Protein AF-A0A954LHF8-F1 (afdb_monomer_lite)

Foldseek 3Di:
DCPVVVVVVVVVVCVVVVVVNVVVVVCVVVVVVVVVVVVVVVVVVVVVVVVVCVVVNPLDDDDDDDQDDDPNDRPPRDCPDDPVVQVCCCVVPPSDVHGDDDDDDQDFDDDPPDTDRPPPDD

Sequence (122 aa):
MGFFLTVSVAIRALARNKMRAALTVLGIVIGIGAVTTMVSIGSSAGQLLQNELQSIGTNFVFVQPSFEKRRGIRTGGLPTLTVGDAEAIGKECESVLAASPLVGTNAPVVRGNSNTQPNDMH

Radius of gyration: 32.52 Å; chains: 1; bounding box: 81×36×77 Å

Structure (mmCIF, N/CA/C/O backbone):
data_AF-A0A954LHF8-F1
#
_entry.id   AF-A0A954LHF8-F1
#
loop_
_atom_site.group_PDB
_atom_site.id
_atom_site.type_symbol
_atom_site.label_atom_id
_atom_site.label_alt_id
_atom_site.label_comp_id
_atom_site.label_asym_id
_atom_site.label_entity_id
_atom_site.label_seq_id
_atom_site.pdbx_PDB_ins_code
_atom_site.Cartn_x
_atom_site.Cartn_y
_atom_site.Cartn_z
_atom_site.occupancy
_atom_site.B_iso_or_equiv
_atom_site.auth_seq_id
_atom_site.auth_comp_id
_atom_site.auth_asym_id
_atom_site.auth_atom_id
_atom_site.pdbx_PDB_model_num
ATOM 1 N N . MET A 1 1 ? -39.477 -5.598 21.156 1.00 65.06 1 MET A N 1
ATOM 2 C CA . MET A 1 1 ? -39.356 -4.470 22.113 1.00 65.06 1 MET A CA 1
ATOM 3 C C . MET A 1 1 ? -38.204 -4.623 23.128 1.00 65.06 1 MET A C 1
ATOM 5 O O . MET A 1 1 ? -38.184 -3.896 24.107 1.00 65.06 1 MET A O 1
ATOM 9 N N . GLY A 1 2 ? -37.225 -5.521 22.910 1.00 84.00 2 GLY A N 1
ATOM 10 C CA . GLY A 1 2 ? -36.111 -5.744 23.854 1.00 84.00 2 GLY A CA 1
ATOM 11 C C . GLY A 1 2 ? -34.773 -5.106 23.458 1.00 84.00 2 GLY A C 1
ATOM 12 O O . GLY A 1 2 ? -34.005 -4.725 24.331 1.00 84.00 2 GLY A O 1
ATOM 13 N N . PHE A 1 3 ? -34.514 -4.919 22.158 1.00 91.12 3 PHE A N 1
ATOM 14 C CA . PHE A 1 3 ? -33.217 -4.451 21.647 1.00 91.12 3 PHE A CA 1
ATOM 15 C C . PHE A 1 3 ? -32.783 -3.097 22.230 1.00 91.12 3 PHE A C 1
ATOM 17 O O . PHE A 1 3 ? -31.664 -2.958 22.717 1.00 91.12 3 PHE A O 1
ATOM 24 N N . PHE A 1 4 ? -33.693 -2.119 22.270 1.00 92.31 4 PHE A N 1
ATOM 25 C CA . PHE A 1 4 ? -33.406 -0.797 22.835 1.00 92.31 4 PHE A CA 1
ATOM 26 C C . PHE A 1 4 ? -33.077 -0.847 24.333 1.00 92.31 4 PHE A C 1
ATOM 28 O O . PHE A 1 4 ? -32.195 -0.121 24.788 1.00 92.31 4 PHE A O 1
ATOM 35 N N . LEU A 1 5 ? -33.725 -1.732 25.100 1.00 93.12 5 LEU A N 1
ATOM 36 C CA . LEU A 1 5 ? -33.421 -1.921 26.522 1.00 93.12 5 LEU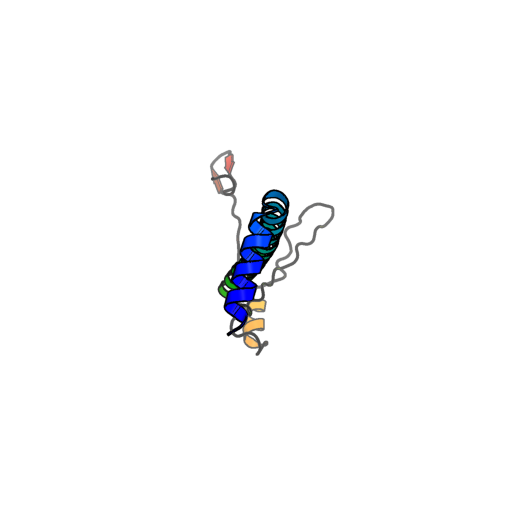 A CA 1
ATOM 37 C C . LEU A 1 5 ? -32.029 -2.534 26.705 1.00 93.12 5 LEU A C 1
ATOM 39 O O . LEU A 1 5 ? -31.252 -2.045 27.522 1.00 93.12 5 LEU A O 1
ATOM 43 N N . THR A 1 6 ? -31.675 -3.543 25.904 1.00 94.12 6 THR A N 1
ATOM 44 C CA . THR A 1 6 ? -30.349 -4.175 25.946 1.00 94.12 6 THR A CA 1
ATOM 45 C C . THR A 1 6 ? -29.235 -3.184 25.598 1.00 94.12 6 THR A C 1
ATOM 47 O O . THR A 1 6 ? -28.240 -3.115 26.319 1.00 94.12 6 THR A O 1
ATOM 50 N N . VAL A 1 7 ? -29.419 -2.361 24.558 1.00 94.38 7 VAL A N 1
ATOM 51 C CA . VAL A 1 7 ? -28.468 -1.295 24.187 1.00 94.38 7 VAL A CA 1
ATOM 52 C C . VAL A 1 7 ? -28.321 -0.269 25.316 1.00 94.38 7 VAL A C 1
ATOM 54 O O . VAL A 1 7 ? -27.202 0.078 25.696 1.00 94.38 7 VAL A O 1
ATOM 57 N N . SER A 1 8 ? -29.433 0.164 25.917 1.00 93.06 8 SER A N 1
ATOM 58 C CA . SER A 1 8 ? -29.425 1.117 27.036 1.00 93.06 8 SER A CA 1
ATOM 59 C C . SER A 1 8 ? -28.660 0.575 28.249 1.00 93.06 8 SER A C 1
ATOM 61 O O . SER A 1 8 ? -27.859 1.289 28.858 1.00 93.06 8 SER A O 1
ATOM 63 N N . VAL A 1 9 ? -28.861 -0.704 28.587 1.00 94.31 9 VAL A N 1
ATOM 64 C CA . VAL A 1 9 ? -28.144 -1.383 29.678 1.00 94.31 9 VAL A CA 1
ATOM 65 C C . VAL A 1 9 ? -26.653 -1.518 29.357 1.00 94.31 9 VAL A C 1
ATOM 67 O O . VAL A 1 9 ? -25.819 -1.229 30.218 1.00 94.31 9 VAL A O 1
ATOM 70 N N . ALA A 1 10 ? -26.302 -1.883 28.121 1.00 90.94 10 ALA A N 1
ATOM 71 C CA . ALA A 1 10 ? -24.915 -2.027 27.683 1.00 90.94 10 ALA A CA 1
ATOM 72 C C . ALA A 1 10 ? -24.139 -0.701 27.755 1.00 90.94 10 ALA A C 1
ATOM 74 O O . ALA A 1 10 ? -23.035 -0.674 28.299 1.00 90.94 10 ALA A O 1
ATOM 75 N N . ILE A 1 11 ? -24.729 0.413 27.303 1.00 92.50 11 ILE A N 1
ATOM 76 C CA . ILE A 1 11 ? -24.110 1.750 27.393 1.00 92.50 11 ILE A CA 1
ATOM 77 C C . ILE A 1 11 ? -23.856 2.127 28.857 1.00 92.50 11 ILE A C 1
ATOM 79 O O . ILE A 1 11 ? -22.781 2.622 29.206 1.00 92.50 11 ILE A O 1
ATOM 83 N N . ARG A 1 12 ? -24.818 1.844 29.744 1.00 92.31 12 ARG A N 1
ATOM 84 C CA . ARG A 1 12 ? -24.692 2.132 31.180 1.00 92.31 12 ARG A CA 1
ATOM 85 C C . ARG A 1 12 ? -23.608 1.281 31.849 1.00 92.31 12 ARG A C 1
ATOM 87 O O . ARG A 1 12 ? -22.895 1.777 32.721 1.00 92.31 12 ARG A O 1
ATOM 94 N N . ALA A 1 13 ? -23.456 0.026 31.428 1.00 90.38 13 ALA A N 1
ATOM 95 C CA . ALA A 1 13 ? -22.384 -0.859 31.877 1.00 90.38 13 ALA A CA 1
ATOM 96 C C . ALA A 1 13 ? -21.005 -0.396 31.373 1.00 90.38 13 ALA A C 1
ATOM 98 O O . ALA A 1 13 ? -20.042 -0.384 32.141 1.00 90.38 13 ALA A O 1
ATOM 99 N N . LEU A 1 14 ? -20.916 0.064 30.123 1.00 91.31 14 LEU A N 1
ATOM 100 C CA . LEU A 1 14 ? -19.686 0.596 29.533 1.00 91.31 14 LEU A CA 1
ATOM 101 C C . LEU A 1 14 ? -19.238 1.894 30.231 1.00 91.31 14 LEU A C 1
ATOM 103 O O . LEU A 1 14 ? -18.061 2.063 30.552 1.00 91.31 14 LEU A O 1
ATOM 107 N N . ALA A 1 15 ? -20.192 2.766 30.577 1.00 90.50 15 ALA A N 1
ATOM 108 C CA . ALA A 1 15 ? -19.947 4.010 31.309 1.00 90.50 15 ALA A CA 1
ATOM 109 C C . ALA A 1 15 ? -19.444 3.801 32.752 1.00 90.50 15 ALA A C 1
ATOM 111 O O . ALA A 1 15 ? -18.825 4.708 33.313 1.00 90.50 15 ALA A O 1
ATOM 112 N N . ARG A 1 16 ? -19.676 2.622 33.353 1.00 93.50 16 ARG A N 1
ATOM 113 C CA . ARG A 1 16 ? -19.129 2.266 34.676 1.00 93.50 16 ARG A CA 1
ATOM 114 C C . ARG A 1 16 ? -17.633 1.966 34.641 1.00 93.50 16 ARG A C 1
ATOM 116 O O . ARG A 1 16 ? -16.972 2.178 35.650 1.00 93.50 16 ARG A O 1
ATOM 123 N N . ASN A 1 17 ? -17.094 1.494 33.515 1.00 92.88 17 ASN A N 1
ATOM 124 C CA . ASN A 1 17 ? -15.683 1.122 33.400 1.00 92.88 17 ASN A CA 1
ATOM 125 C C . ASN A 1 17 ? -14.988 1.895 32.270 1.00 92.88 17 ASN A C 1
ATOM 127 O O . ASN A 1 17 ? -14.507 1.326 31.288 1.00 92.88 17 AS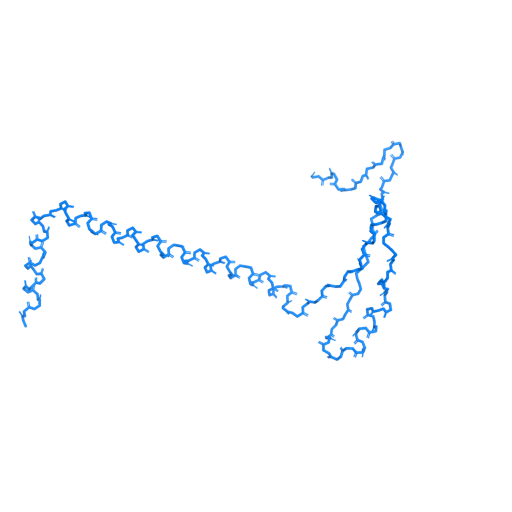N A O 1
ATOM 131 N N . LYS A 1 18 ? -14.964 3.224 32.427 1.00 89.75 18 LYS A N 1
ATOM 132 C CA . LYS A 1 18 ? -14.552 4.182 31.390 1.00 89.75 18 LYS A CA 1
ATOM 133 C C . LYS A 1 18 ? -13.146 3.929 30.849 1.00 89.75 18 LYS A C 1
ATOM 135 O O . LYS A 1 18 ? -12.956 3.985 29.644 1.00 89.75 18 LYS A O 1
ATOM 140 N N . MET A 1 19 ? -12.177 3.620 31.713 1.00 94.88 19 MET A N 1
ATOM 141 C CA . MET A 1 19 ? -10.783 3.413 31.299 1.00 94.88 19 MET A CA 1
ATOM 142 C C . MET A 1 19 ? -10.628 2.161 30.429 1.00 94.88 19 MET A C 1
ATOM 144 O O . MET A 1 19 ? -10.038 2.214 29.353 1.00 94.88 19 MET A O 1
ATOM 148 N N . ARG A 1 20 ? -11.222 1.042 30.856 1.00 94.44 20 ARG A N 1
ATOM 149 C CA . ARG A 1 20 ? -11.191 -0.216 30.102 1.00 94.44 20 ARG A CA 1
ATOM 150 C C . ARG A 1 20 ? -11.955 -0.104 28.780 1.00 94.44 20 ARG A C 1
ATOM 152 O O . ARG A 1 20 ? -11.482 -0.585 27.752 1.00 94.44 20 ARG A O 1
ATOM 159 N N . ALA A 1 21 ? -13.116 0.546 28.792 1.00 94.56 21 ALA A N 1
ATOM 160 C CA . ALA A 1 21 ? -13.884 0.811 27.580 1.00 94.56 21 ALA A CA 1
ATOM 161 C C . ALA A 1 21 ? -13.119 1.716 26.599 1.00 94.56 21 ALA A C 1
ATOM 163 O O . ALA A 1 21 ? -13.050 1.413 25.414 1.00 94.56 21 ALA A O 1
ATOM 164 N N . ALA A 1 22 ? -12.485 2.784 27.086 1.00 94.44 22 ALA A N 1
ATOM 165 C CA . ALA A 1 22 ? -11.715 3.693 26.241 1.00 94.44 22 ALA A CA 1
ATOM 166 C C . ALA A 1 22 ? -10.512 2.998 25.589 1.00 94.44 22 ALA A C 1
ATOM 168 O O . ALA A 1 22 ? -10.324 3.117 24.383 1.00 94.44 22 ALA A O 1
ATOM 169 N N . LEU A 1 23 ? -9.734 2.225 26.356 1.00 95.56 23 LEU A N 1
ATOM 170 C CA . LEU A 1 23 ? -8.555 1.518 25.838 1.00 95.56 23 LEU A CA 1
ATOM 171 C C . LEU A 1 23 ? -8.914 0.453 24.790 1.00 95.56 23 LEU A C 1
ATOM 173 O O . LEU A 1 23 ? -8.203 0.300 23.801 1.00 95.56 23 LEU A O 1
ATOM 177 N N . THR A 1 24 ? -10.028 -0.259 24.977 1.00 95.31 24 THR A N 1
ATOM 178 C CA . THR A 1 24 ? -10.489 -1.270 24.007 1.00 95.31 24 THR A CA 1
ATOM 179 C C . THR A 1 24 ? -10.967 -0.639 22.704 1.00 95.31 24 THR A C 1
ATOM 181 O O . THR A 1 24 ? -10.580 -1.095 21.630 1.00 95.31 24 THR A O 1
ATOM 184 N N . VAL A 1 25 ? -11.742 0.447 22.780 1.00 95.75 25 VAL A N 1
ATOM 185 C CA . VAL A 1 25 ? -12.174 1.196 21.590 1.00 95.75 25 VAL A CA 1
ATOM 186 C C . VAL A 1 25 ? -10.974 1.803 20.865 1.00 95.75 25 VAL A C 1
ATOM 188 O O . VAL A 1 25 ? -10.877 1.687 19.645 1.00 95.75 25 VAL A O 1
ATOM 191 N N . LEU A 1 26 ? -10.027 2.386 21.604 1.00 96.50 26 LEU A N 1
ATOM 192 C CA . LEU A 1 26 ? -8.812 2.967 21.036 1.00 96.50 26 LEU A CA 1
ATOM 193 C C . LEU A 1 26 ? -7.992 1.925 20.262 1.00 96.50 26 LEU A C 1
ATOM 195 O O . LEU A 1 26 ? -7.581 2.188 19.134 1.00 96.50 26 LEU A O 1
ATOM 199 N N . GLY A 1 27 ? -7.805 0.731 20.832 1.00 97.00 27 GLY A N 1
ATOM 200 C CA . GLY A 1 27 ? -7.086 -0.358 20.169 1.00 97.00 27 GLY A CA 1
ATOM 201 C C . GLY A 1 27 ? -7.740 -0.793 18.855 1.00 97.00 27 GLY A C 1
ATOM 202 O O . GLY A 1 27 ? -7.045 -0.977 17.858 1.00 97.00 27 GLY A O 1
ATOM 203 N N . ILE A 1 28 ? -9.073 -0.894 18.822 1.00 96.94 28 ILE A N 1
ATOM 204 C CA . ILE A 1 28 ? -9.820 -1.258 17.607 1.00 96.94 28 ILE A CA 1
ATOM 205 C C . ILE A 1 28 ? -9.679 -0.174 16.531 1.00 96.94 28 ILE A C 1
ATOM 207 O O . ILE A 1 28 ? -9.412 -0.494 15.373 1.00 96.94 28 ILE A O 1
ATOM 211 N N . VAL A 1 29 ? -9.815 1.103 16.903 1.00 96.88 29 VAL A N 1
ATOM 212 C CA . VAL A 1 29 ? -9.705 2.230 15.961 1.00 96.88 29 VAL A CA 1
ATOM 213 C C . VAL A 1 29 ? -8.306 2.303 15.350 1.00 96.88 29 VAL A C 1
ATOM 215 O O . VAL A 1 29 ? -8.180 2.411 14.131 1.00 96.88 29 VAL A O 1
ATOM 218 N N . ILE A 1 30 ? -7.258 2.187 16.171 1.00 97.06 30 ILE A N 1
ATOM 219 C CA . ILE A 1 30 ? -5.871 2.194 15.685 1.00 97.06 30 ILE A CA 1
ATOM 220 C C . ILE A 1 30 ? -5.597 0.955 14.826 1.00 97.06 30 ILE A C 1
ATOM 222 O O . ILE A 1 30 ? -4.997 1.080 13.761 1.00 97.06 30 ILE A O 1
ATOM 226 N N . GLY A 1 31 ? -6.063 -0.227 15.242 1.00 96.88 31 GLY A N 1
ATOM 227 C CA . GLY A 1 31 ? -5.861 -1.473 14.499 1.00 96.88 31 GLY A CA 1
ATOM 228 C C . GLY A 1 31 ? -6.482 -1.434 13.102 1.00 96.88 31 GLY A C 1
ATOM 229 O O . GLY A 1 31 ? -5.803 -1.707 12.112 1.00 96.88 31 GLY A O 1
ATOM 230 N N . ILE A 1 32 ? -7.750 -1.026 12.999 1.00 97.19 32 ILE A N 1
ATOM 231 C CA . ILE A 1 32 ? -8.436 -0.895 11.706 1.00 97.19 32 ILE A CA 1
ATOM 232 C C . ILE A 1 32 ? -7.798 0.230 10.876 1.00 97.19 32 ILE A C 1
ATOM 234 O O . ILE A 1 32 ? -7.583 0.059 9.676 1.00 97.19 32 ILE A O 1
ATOM 238 N N . GLY A 1 33 ? -7.433 1.354 11.502 1.00 96.81 33 GLY A N 1
ATOM 239 C CA . GLY A 1 33 ? -6.760 2.471 10.832 1.00 96.81 33 GLY A CA 1
ATOM 240 C C . GLY A 1 33 ? -5.408 2.086 10.219 1.00 96.81 33 GLY A C 1
ATOM 241 O O . GLY A 1 33 ? -5.126 2.416 9.068 1.00 96.81 33 GLY A O 1
ATOM 242 N N . ALA A 1 34 ? -4.582 1.329 10.940 1.00 96.75 34 ALA A N 1
ATOM 243 C CA . ALA A 1 34 ? -3.280 0.885 10.445 1.00 96.75 34 ALA A CA 1
ATOM 244 C C . ALA A 1 34 ? -3.406 -0.105 9.273 1.00 96.75 34 ALA A C 1
ATOM 246 O O . ALA A 1 34 ? -2.690 0.008 8.280 1.00 96.75 34 ALA A O 1
ATOM 247 N N . VAL A 1 35 ? -4.348 -1.051 9.347 1.00 96.62 35 VAL 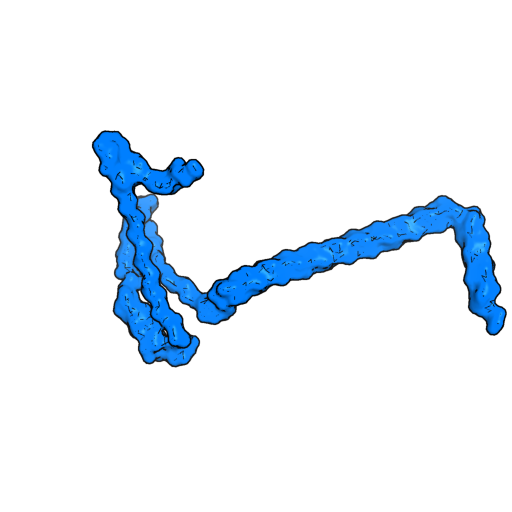A N 1
ATOM 248 C CA . VAL A 1 35 ? -4.559 -2.025 8.263 1.00 96.62 35 VAL A CA 1
ATOM 249 C C . VAL A 1 35 ? -5.136 -1.349 7.018 1.00 96.62 35 VAL A C 1
ATOM 251 O O . VAL A 1 35 ? -4.657 -1.582 5.911 1.00 96.62 35 VAL A O 1
ATOM 254 N N . THR A 1 36 ? -6.130 -0.473 7.181 1.00 95.50 36 THR A N 1
ATOM 255 C CA . THR A 1 36 ? -6.755 0.236 6.049 1.00 95.50 36 THR A CA 1
ATOM 256 C C . THR A 1 36 ? -5.777 1.167 5.337 1.00 95.50 36 THR A C 1
ATOM 258 O O . THR A 1 36 ? -5.741 1.181 4.105 1.00 95.50 36 THR A O 1
ATOM 261 N N . THR A 1 37 ? -4.938 1.895 6.080 1.00 96.00 37 THR A N 1
ATOM 262 C CA . THR A 1 37 ? -3.897 2.751 5.486 1.00 96.00 37 THR A CA 1
ATOM 263 C C . THR A 1 37 ? -2.854 1.927 4.737 1.00 96.00 37 THR A C 1
ATOM 265 O O . THR A 1 37 ? -2.560 2.242 3.585 1.00 96.00 37 THR A O 1
ATOM 268 N N . MET A 1 38 ? -2.351 0.836 5.326 1.00 95.19 38 MET A N 1
ATOM 269 C CA . MET A 1 38 ? -1.382 -0.050 4.670 1.00 95.19 38 MET A CA 1
ATOM 270 C C . MET A 1 38 ? -1.928 -0.638 3.363 1.00 95.19 38 MET A C 1
ATOM 272 O O . MET A 1 38 ? -1.246 -0.592 2.340 1.00 95.19 38 MET A O 1
ATOM 276 N N . VAL A 1 39 ? -3.160 -1.157 3.376 1.00 93.75 39 VAL A N 1
ATOM 277 C CA . VAL A 1 39 ? -3.799 -1.720 2.174 1.00 93.75 39 VAL A CA 1
ATOM 278 C C . VAL A 1 39 ? -3.987 -0.647 1.104 1.00 93.75 39 VAL A C 1
ATOM 280 O O . VAL A 1 39 ? -3.680 -0.888 -0.062 1.00 93.75 39 VAL A O 1
ATOM 283 N N . SER A 1 40 ? -4.424 0.552 1.500 1.00 93.56 40 SER A N 1
ATOM 284 C CA . SER A 1 40 ? -4.595 1.674 0.572 1.00 93.56 40 SER A CA 1
ATOM 285 C C . SER A 1 40 ? -3.271 2.028 -0.105 1.00 93.56 40 SER A C 1
ATOM 287 O O . SER A 1 40 ? -3.207 2.056 -1.331 1.00 93.56 40 SER A O 1
ATOM 289 N N . ILE A 1 41 ? -2.193 2.196 0.668 1.00 93.12 41 ILE A N 1
ATOM 290 C CA . ILE A 1 41 ? -0.852 2.498 0.141 1.00 93.12 41 ILE A CA 1
ATOM 291 C C . ILE A 1 41 ? -0.363 1.387 -0.797 1.00 93.12 41 ILE A C 1
ATOM 293 O O . ILE A 1 41 ? 0.117 1.682 -1.892 1.00 93.12 41 ILE A O 1
ATOM 297 N N . GLY A 1 42 ? -0.514 0.120 -0.399 1.00 87.31 42 GLY A N 1
ATOM 298 C CA . GLY A 1 42 ? -0.105 -1.025 -1.216 1.00 87.31 42 GLY A CA 1
ATOM 299 C C . GLY A 1 42 ? -0.836 -1.075 -2.559 1.00 87.31 42 GLY A C 1
ATOM 300 O O . GLY A 1 42 ? -0.207 -1.270 -3.599 1.00 87.31 42 GLY A O 1
ATOM 301 N N . SER A 1 43 ? -2.149 -0.828 -2.551 1.00 85.25 43 SER A N 1
ATOM 302 C CA . SER A 1 43 ? -2.954 -0.788 -3.776 1.00 85.25 43 SER A CA 1
ATOM 303 C C . SER A 1 43 ? -2.591 0.392 -4.684 1.00 85.25 43 SER A C 1
ATOM 305 O O . SER A 1 43 ? -2.466 0.214 -5.896 1.00 85.25 43 SER A O 1
ATOM 307 N N . SER A 1 44 ? -2.333 1.571 -4.108 1.00 81.06 44 SER A N 1
ATOM 308 C CA . SER A 1 44 ? -1.966 2.772 -4.860 1.00 81.06 44 SER A CA 1
ATOM 309 C C . SER A 1 44 ? -0.604 2.633 -5.536 1.00 81.06 44 SER A C 1
ATOM 311 O O . SER A 1 44 ? -0.467 2.977 -6.706 1.00 81.06 44 SER A O 1
ATOM 313 N N . ALA A 1 45 ? 0.401 2.092 -4.842 1.00 78.00 45 ALA A N 1
ATOM 314 C CA . ALA A 1 45 ? 1.728 1.887 -5.424 1.00 78.00 45 ALA A CA 1
ATOM 315 C C . ALA A 1 45 ? 1.683 0.930 -6.627 1.00 78.00 45 ALA A C 1
ATOM 317 O O . ALA A 1 45 ? 2.291 1.206 -7.661 1.00 78.00 45 ALA A O 1
ATOM 318 N N . GLY A 1 46 ? 0.915 -0.161 -6.519 1.00 79.62 46 GLY A N 1
ATOM 319 C CA . GLY A 1 46 ? 0.711 -1.095 -7.625 1.00 79.62 46 GLY A CA 1
ATOM 320 C C . GLY A 1 46 ? 0.028 -0.442 -8.828 1.00 79.62 46 GLY A C 1
ATOM 321 O O . GLY A 1 46 ? 0.495 -0.601 -9.953 1.00 79.62 46 GLY A O 1
ATOM 322 N N . GLN A 1 47 ? -1.029 0.343 -8.598 1.00 82.38 47 GLN A N 1
ATOM 323 C CA . GLN A 1 47 ? -1.748 1.042 -9.668 1.00 82.38 47 GLN A CA 1
ATOM 324 C C . GLN A 1 47 ? -0.888 2.090 -10.378 1.00 82.38 47 GLN A C 1
ATOM 326 O O . GLN A 1 47 ? -0.952 2.193 -11.598 1.00 82.38 47 GLN A O 1
ATOM 331 N N . LEU A 1 48 ? -0.061 2.840 -9.647 1.00 78.88 48 LEU A N 1
ATOM 332 C CA . LEU A 1 48 ? 0.844 3.827 -10.244 1.00 78.88 48 LEU A CA 1
ATOM 333 C C . LEU A 1 48 ? 1.852 3.165 -11.188 1.00 78.88 48 LEU A C 1
ATOM 335 O O . LEU A 1 48 ? 2.005 3.604 -12.325 1.00 78.88 48 LEU A O 1
ATOM 339 N N . LEU A 1 49 ? 2.485 2.076 -10.746 1.00 74.94 49 LEU A N 1
ATOM 340 C CA . LEU A 1 49 ? 3.411 1.313 -11.585 1.00 74.94 49 LEU A CA 1
ATOM 341 C C . LEU A 1 49 ? 2.699 0.687 -12.783 1.00 74.94 49 LEU A C 1
ATOM 343 O O . LEU A 1 49 ? 3.231 0.686 -13.887 1.00 74.94 49 LEU A O 1
ATOM 347 N N . GLN A 1 50 ? 1.488 0.170 -12.583 1.00 74.19 50 GLN A N 1
ATOM 348 C CA . GLN A 1 50 ? 0.712 -0.428 -13.660 1.00 74.19 50 GLN A CA 1
ATOM 349 C C . GLN A 1 50 ? 0.301 0.609 -14.709 1.00 74.19 50 GLN A C 1
ATOM 351 O O . GLN A 1 50 ? 0.405 0.319 -15.895 1.00 74.19 50 GLN A O 1
ATOM 356 N N . ASN A 1 51 ? -0.094 1.814 -14.295 1.00 76.69 51 ASN A N 1
ATOM 357 C CA . ASN A 1 51 ? -0.425 2.912 -15.202 1.00 76.69 51 ASN A CA 1
ATOM 358 C C . ASN A 1 51 ? 0.803 3.403 -15.982 1.00 76.69 51 ASN A C 1
ATOM 360 O O . ASN A 1 51 ? 0.695 3.660 -17.177 1.00 76.69 51 ASN A O 1
ATOM 364 N N . GLU A 1 52 ? 1.970 3.478 -15.340 1.00 70.69 52 GLU A N 1
ATOM 365 C CA . GLU A 1 52 ? 3.229 3.840 -16.006 1.00 70.69 52 GLU A CA 1
ATOM 366 C C . GLU A 1 52 ? 3.690 2.755 -16.994 1.00 70.69 52 GLU A C 1
ATOM 368 O O . GLU A 1 52 ? 4.183 3.033 -18.081 1.00 70.69 52 GLU A O 1
ATOM 373 N N . LEU A 1 53 ? 3.480 1.480 -16.668 1.00 67.25 53 LEU A N 1
ATOM 374 C CA . LEU A 1 53 ? 3.771 0.383 -17.594 1.00 67.25 53 LEU A CA 1
ATOM 375 C C . LEU A 1 53 ? 2.753 0.311 -18.739 1.00 67.25 53 LEU A C 1
ATOM 377 O O . LEU A 1 53 ? 3.103 -0.040 -19.865 1.00 67.25 53 LEU A O 1
ATOM 381 N N . GLN A 1 54 ? 1.493 0.654 -18.477 1.00 67.44 54 GLN A N 1
ATOM 382 C CA . GLN A 1 54 ? 0.463 0.753 -19.507 1.00 67.44 54 GLN A CA 1
ATOM 383 C C . GLN A 1 54 ? 0.689 1.944 -20.440 1.00 67.44 54 GLN A C 1
ATOM 385 O O . GLN A 1 54 ? 0.392 1.815 -21.626 1.00 67.44 54 GLN A O 1
ATOM 390 N N . SER A 1 55 ? 1.236 3.064 -19.954 1.00 63.94 55 SER A N 1
ATOM 391 C CA . SER A 1 55 ? 1.559 4.226 -20.795 1.00 63.94 55 SER A CA 1
ATOM 392 C C . SER A 1 55 ? 2.700 3.931 -21.778 1.00 63.94 55 SER A C 1
ATOM 394 O O . SER A 1 55 ? 2.681 4.428 -22.902 1.00 63.94 55 SER A O 1
ATOM 396 N N . ILE A 1 56 ? 3.635 3.053 -21.399 1.00 66.69 56 ILE A N 1
ATOM 397 C CA . ILE A 1 56 ? 4.665 2.483 -22.289 1.00 66.69 56 ILE A CA 1
ATOM 398 C C . ILE A 1 56 ? 4.061 1.430 -23.242 1.00 66.69 56 ILE A C 1
ATOM 400 O O . ILE A 1 56 ? 4.590 1.169 -24.322 1.00 66.69 56 ILE A O 1
ATOM 404 N N . GLY A 1 57 ? 2.913 0.865 -22.869 1.00 60.00 57 GLY A N 1
ATOM 405 C CA . GLY A 1 57 ? 2.235 -0.217 -23.562 1.00 60.00 57 GLY A CA 1
ATOM 406 C C . GLY A 1 57 ? 2.771 -1.572 -23.109 1.00 60.00 57 GLY A C 1
ATOM 407 O O . GLY A 1 57 ? 3.942 -1.897 -23.283 1.00 60.00 57 GLY A O 1
ATOM 408 N N . THR A 1 58 ? 1.885 -2.435 -22.611 1.00 61.28 58 THR A N 1
ATOM 409 C CA . THR A 1 58 ? 2.198 -3.829 -22.229 1.00 61.28 58 THR A CA 1
ATOM 410 C C . THR A 1 58 ? 2.619 -4.723 -23.405 1.00 61.28 58 THR A C 1
ATOM 412 O O . THR A 1 58 ? 2.845 -5.914 -23.218 1.00 61.28 58 THR A O 1
ATOM 415 N N . ASN A 1 59 ? 2.728 -4.153 -24.608 1.00 67.19 59 ASN A N 1
ATOM 416 C CA . ASN A 1 59 ? 3.070 -4.825 -25.858 1.00 67.19 59 ASN A CA 1
ATOM 417 C C . ASN A 1 59 ? 4.418 -4.341 -26.431 1.00 67.19 59 ASN A C 1
ATOM 419 O O . ASN A 1 59 ? 4.701 -4.581 -27.603 1.00 67.19 59 ASN A O 1
ATOM 423 N N . PHE A 1 60 ? 5.232 -3.623 -25.648 1.00 72.94 60 PHE A N 1
ATOM 424 C CA . PHE A 1 60 ? 6.528 -3.113 -26.096 1.00 72.94 60 PHE A CA 1
ATOM 425 C C . PHE A 1 60 ? 7.678 -4.032 -25.662 1.00 72.94 60 PHE A C 1
ATOM 427 O O . PHE A 1 60 ? 7.820 -4.362 -24.485 1.00 72.94 60 PHE A O 1
ATOM 434 N N . VAL A 1 61 ? 8.527 -4.423 -26.615 1.00 75.19 61 VAL A N 1
ATOM 435 C CA . VAL A 1 61 ? 9.733 -5.228 -26.376 1.00 75.19 61 VAL A CA 1
ATOM 436 C C . VAL A 1 61 ? 10.955 -4.406 -26.776 1.00 75.19 61 VAL A C 1
ATOM 438 O O . VAL A 1 61 ? 11.091 -4.010 -27.931 1.00 75.19 61 VAL A O 1
ATOM 441 N N . PHE A 1 62 ? 11.856 -4.157 -25.822 1.00 79.38 62 PHE A N 1
ATOM 442 C CA . PHE A 1 62 ? 13.087 -3.399 -26.050 1.00 79.38 62 PHE A CA 1
ATOM 443 C C . PHE A 1 62 ? 14.281 -4.339 -26.250 1.00 79.38 62 PHE A C 1
ATOM 445 O O . PHE A 1 62 ? 14.665 -5.065 -25.331 1.00 79.38 62 PHE A O 1
ATOM 452 N N . VAL A 1 63 ? 14.888 -4.309 -27.439 1.00 78.31 63 VAL A N 1
ATOM 453 C CA . VAL A 1 63 ? 16.056 -5.131 -27.791 1.00 78.31 63 VAL A CA 1
ATOM 454 C C . VAL A 1 63 ? 17.294 -4.242 -27.861 1.00 78.31 63 VAL A C 1
ATOM 456 O O . VAL A 1 63 ? 17.326 -3.270 -28.610 1.00 78.31 63 VAL A O 1
ATOM 459 N N . GLN A 1 64 ? 18.323 -4.581 -27.085 1.00 77.69 64 GLN A N 1
ATOM 460 C CA . GLN A 1 64 ? 19.601 -3.867 -27.066 1.00 77.69 64 GLN A CA 1
ATOM 461 C C . GLN A 1 64 ? 20.764 -4.829 -27.351 1.00 77.69 64 GLN A C 1
ATOM 463 O O . GLN A 1 64 ? 20.762 -5.950 -26.830 1.00 77.69 64 GLN A O 1
ATOM 468 N N . PRO A 1 65 ? 21.769 -4.426 -28.151 1.00 71.38 65 PRO A N 1
ATOM 469 C CA . PRO A 1 65 ? 22.956 -5.243 -28.366 1.00 71.38 65 PRO A CA 1
ATOM 470 C C . PRO A 1 65 ? 23.748 -5.384 -27.058 1.00 71.38 65 PRO A C 1
ATOM 472 O O . PRO A 1 65 ? 23.899 -4.429 -26.295 1.00 71.38 65 PRO A O 1
ATOM 475 N N . SER A 1 66 ? 24.274 -6.581 -26.793 1.00 65.38 66 SER A N 1
ATOM 476 C CA . SER A 1 66 ? 25.136 -6.813 -25.630 1.00 65.38 66 SER A CA 1
ATOM 477 C C . SER A 1 66 ? 26.519 -6.186 -25.823 1.00 65.38 66 SER A C 1
ATOM 479 O O . SER 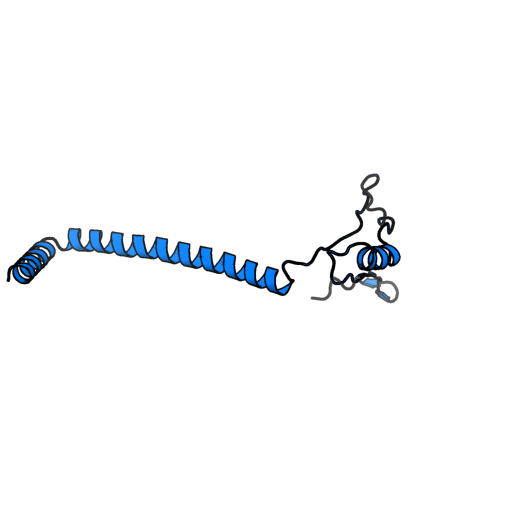A 1 66 ? 27.127 -6.292 -26.885 1.00 65.38 66 SER A O 1
ATOM 481 N N . PHE A 1 67 ? 27.052 -5.575 -24.764 1.00 63.78 67 PHE A N 1
ATOM 482 C CA . PHE A 1 67 ? 28.424 -5.068 -24.730 1.00 63.78 67 PHE A CA 1
ATOM 483 C C . PHE A 1 67 ? 29.362 -6.150 -24.176 1.00 63.78 67 PHE A C 1
ATOM 485 O O . PHE A 1 67 ? 29.296 -6.471 -22.987 1.00 63.78 67 PHE A O 1
ATOM 492 N N . GLU A 1 68 ? 30.263 -6.698 -24.998 1.00 58.00 68 GLU A N 1
ATOM 493 C CA . GLU A 1 68 ? 31.327 -7.573 -24.489 1.00 58.00 68 GLU A CA 1
ATOM 494 C C . GLU A 1 68 ? 32.336 -6.769 -23.650 1.00 58.00 68 GLU A C 1
ATOM 496 O O . GLU A 1 68 ? 32.959 -5.816 -24.119 1.00 58.00 68 GLU A O 1
ATOM 501 N N . LYS A 1 69 ? 32.561 -7.185 -22.398 1.00 56.62 69 LYS A N 1
ATOM 502 C CA . LYS A 1 69 ? 33.726 -6.753 -21.612 1.00 56.62 69 LYS A CA 1
ATOM 503 C C . LYS A 1 69 ? 34.884 -7.713 -21.879 1.00 56.62 69 LYS A C 1
ATOM 505 O O . LYS A 1 69 ? 34.956 -8.770 -21.255 1.00 56.62 69 LYS A O 1
ATOM 510 N N . ARG A 1 70 ? 35.842 -7.336 -22.731 1.00 56.97 70 ARG A N 1
ATOM 511 C CA . ARG A 1 70 ? 37.132 -8.044 -22.814 1.00 56.97 70 ARG A CA 1
ATOM 512 C C . ARG A 1 70 ? 38.157 -7.394 -21.885 1.00 56.97 70 ARG A C 1
ATOM 514 O O . ARG A 1 70 ? 38.467 -6.214 -22.007 1.00 56.97 70 ARG A O 1
ATOM 521 N N . ARG A 1 71 ? 38.716 -8.188 -20.960 1.00 62.69 71 ARG A N 1
ATOM 522 C CA . ARG A 1 71 ? 39.838 -7.803 -20.071 1.00 62.69 71 ARG A CA 1
ATOM 523 C C . ARG A 1 71 ? 39.623 -6.494 -19.286 1.00 62.69 71 ARG A C 1
ATOM 525 O O . ARG A 1 71 ? 40.527 -5.676 -19.177 1.00 62.69 71 ARG A O 1
ATOM 532 N N . GLY A 1 72 ? 38.425 -6.281 -18.740 1.00 65.81 72 GLY A N 1
ATOM 533 C CA . GLY A 1 72 ? 38.125 -5.118 -17.886 1.00 65.81 72 GLY A CA 1
ATOM 534 C C . GLY A 1 72 ? 37.973 -3.783 -18.626 1.00 65.81 72 GLY A C 1
ATOM 535 O O . GLY A 1 72 ? 37.495 -2.818 -18.035 1.00 65.81 72 GLY A O 1
ATOM 536 N N . ILE A 1 73 ? 38.288 -3.734 -19.921 1.00 60.34 73 ILE A N 1
ATOM 537 C CA . ILE A 1 73 ? 38.056 -2.578 -20.782 1.00 60.34 73 ILE A CA 1
ATOM 538 C C . ILE A 1 73 ? 36.696 -2.783 -21.453 1.00 60.34 73 ILE A C 1
ATOM 540 O O . ILE A 1 73 ? 36.435 -3.826 -22.055 1.00 60.34 73 ILE A O 1
ATOM 544 N N . ARG A 1 74 ? 35.802 -1.792 -21.343 1.00 56.16 74 ARG A N 1
ATOM 545 C CA . ARG A 1 74 ? 34.596 -1.729 -22.180 1.00 56.16 74 ARG A CA 1
ATOM 546 C C . ARG A 1 74 ? 35.059 -1.440 -23.605 1.00 56.16 74 ARG A C 1
ATOM 548 O O . ARG A 1 74 ? 35.200 -0.285 -23.988 1.00 56.16 74 ARG A O 1
ATOM 555 N N . THR A 1 75 ? 35.375 -2.479 -24.367 1.00 56.94 75 THR A N 1
ATOM 556 C CA . THR A 1 75 ? 35.544 -2.339 -25.812 1.00 56.94 75 THR A CA 1
ATOM 557 C C . THR A 1 75 ? 34.151 -2.041 -26.356 1.00 56.94 75 THR A C 1
ATOM 559 O O . THR A 1 75 ? 33.219 -2.782 -26.047 1.00 56.94 75 THR A O 1
ATOM 562 N N . GLY A 1 76 ? 33.977 -0.906 -27.042 1.00 55.94 76 GLY A N 1
ATOM 563 C CA . GLY A 1 76 ? 32.689 -0.522 -27.625 1.00 55.94 76 GLY A CA 1
ATOM 564 C C . GLY A 1 76 ? 32.094 -1.724 -28.349 1.00 55.94 76 GLY A C 1
ATOM 565 O O . GLY A 1 76 ? 32.767 -2.317 -29.191 1.00 55.94 76 GLY A O 1
ATOM 566 N N . GLY A 1 77 ? 30.904 -2.146 -27.914 1.00 55.44 77 GLY A N 1
ATOM 567 C CA . GLY A 1 77 ? 30.278 -3.370 -28.398 1.00 55.44 77 GLY A CA 1
ATOM 568 C C . GLY A 1 77 ? 30.192 -3.322 -29.914 1.00 55.44 77 GLY A C 1
ATOM 569 O O . GLY A 1 77 ? 29.827 -2.285 -30.471 1.00 55.44 77 GLY A O 1
ATOM 570 N N . LEU A 1 78 ? 30.555 -4.418 -30.583 1.00 55.56 78 LEU A N 1
ATOM 571 C CA . LEU A 1 78 ? 30.274 -4.533 -32.007 1.00 55.56 78 LEU A CA 1
ATOM 572 C C . LEU A 1 78 ? 28.769 -4.280 -32.194 1.00 55.56 78 LEU A C 1
ATOM 574 O O . LEU A 1 78 ? 27.976 -4.907 -31.478 1.00 55.56 78 LEU A O 1
ATOM 578 N N . PRO A 1 79 ? 28.357 -3.377 -33.104 1.00 61.59 79 PRO A N 1
ATOM 579 C CA . PRO A 1 79 ? 26.951 -3.149 -33.400 1.00 61.59 79 PRO A CA 1
ATOM 580 C C . PRO A 1 79 ? 26.403 -4.402 -34.090 1.00 61.59 79 PRO A C 1
ATOM 582 O O . PRO A 1 79 ? 26.404 -4.521 -35.307 1.00 61.59 79 PRO A O 1
ATOM 585 N N . THR A 1 80 ? 26.006 -5.379 -33.277 1.00 66.88 80 THR A N 1
ATOM 586 C CA . THR A 1 80 ? 25.432 -6.657 -33.727 1.00 66.88 80 THR A CA 1
ATOM 587 C C . THR A 1 80 ? 23.942 -6.496 -34.038 1.00 66.88 80 THR A C 1
ATOM 589 O O . THR A 1 80 ? 23.336 -7.391 -34.602 1.00 66.88 80 THR A O 1
ATOM 592 N N . LEU A 1 81 ? 23.361 -5.349 -33.667 1.00 73.88 81 LEU A N 1
ATOM 593 C CA . LEU A 1 81 ? 22.000 -4.961 -34.000 1.00 73.88 81 LEU A CA 1
ATOM 594 C C . LEU A 1 81 ? 22.060 -3.882 -35.083 1.00 73.88 81 LEU A C 1
ATOM 596 O O . LEU A 1 81 ? 22.602 -2.795 -34.858 1.00 73.88 81 LEU A O 1
ATOM 600 N N . THR A 1 82 ? 21.542 -4.205 -36.260 1.00 76.88 82 THR A N 1
ATOM 601 C CA . THR A 1 82 ? 21.533 -3.335 -37.435 1.00 76.88 82 THR A CA 1
ATOM 602 C C . THR A 1 82 ? 20.123 -2.837 -37.742 1.00 76.88 82 THR A C 1
ATOM 604 O O . THR A 1 82 ? 19.126 -3.367 -37.259 1.00 76.88 82 THR A O 1
ATOM 607 N N . VAL A 1 83 ? 20.024 -1.806 -38.586 1.00 78.06 83 VAL A N 1
ATOM 608 C CA . VAL A 1 83 ? 18.726 -1.308 -39.074 1.00 78.06 83 VAL A CA 1
ATOM 609 C C . VAL A 1 83 ? 17.983 -2.391 -39.871 1.00 78.06 83 VAL A C 1
ATOM 611 O O . VAL A 1 83 ? 16.759 -2.458 -39.808 1.00 78.06 83 VAL A O 1
ATOM 614 N N . GLY A 1 84 ? 18.719 -3.275 -40.557 1.00 78.56 84 GLY A N 1
ATOM 615 C CA . GLY A 1 84 ? 18.144 -4.400 -41.297 1.00 78.56 84 GLY A CA 1
ATOM 616 C C . GLY A 1 84 ? 17.428 -5.406 -40.396 1.00 78.56 84 GLY A C 1
ATOM 617 O O . GLY A 1 84 ? 16.383 -5.920 -40.782 1.00 78.56 84 GLY A O 1
ATOM 618 N N . ASP A 1 85 ? 17.916 -5.614 -39.170 1.00 78.38 85 ASP A N 1
ATOM 619 C CA . ASP A 1 85 ? 17.266 -6.506 -38.204 1.00 78.38 85 ASP A CA 1
ATOM 620 C C . ASP A 1 85 ? 15.913 -5.941 -37.747 1.00 78.38 85 ASP A C 1
ATOM 622 O O . ASP A 1 85 ? 14.945 -6.683 -37.606 1.00 78.38 85 ASP A O 1
ATOM 626 N N . ALA A 1 86 ? 15.805 -4.617 -37.583 1.00 78.94 86 ALA A N 1
ATOM 627 C CA . ALA A 1 86 ? 14.536 -3.971 -37.246 1.00 78.94 86 ALA A CA 1
ATOM 628 C C . ALA A 1 86 ? 13.498 -4.111 -38.375 1.00 78.94 86 ALA A C 1
ATOM 630 O O . ALA A 1 86 ? 12.319 -4.342 -38.107 1.00 78.94 86 ALA A O 1
ATOM 631 N N . GLU A 1 87 ? 13.932 -4.007 -39.635 1.00 79.31 87 GLU A N 1
ATOM 632 C CA . GLU A 1 87 ? 13.057 -4.187 -40.798 1.00 79.31 87 GLU A CA 1
ATOM 633 C C . GLU A 1 87 ? 12.647 -5.656 -40.993 1.00 79.31 87 GLU A C 1
ATOM 635 O O . GLU A 1 87 ? 11.486 -5.930 -41.303 1.00 79.31 87 GLU A O 1
ATOM 640 N N . ALA A 1 88 ? 13.566 -6.600 -40.764 1.00 81.25 88 ALA A N 1
ATOM 641 C CA . ALA A 1 88 ? 13.281 -8.033 -40.812 1.00 81.25 88 ALA A CA 1
ATOM 642 C C . ALA A 1 88 ? 12.261 -8.440 -39.738 1.00 81.25 88 ALA A C 1
ATOM 644 O O . ALA A 1 88 ? 11.275 -9.101 -40.055 1.00 81.25 88 ALA A O 1
ATOM 645 N N . ILE A 1 89 ? 12.420 -7.958 -38.497 1.00 82.38 89 ILE A N 1
ATOM 646 C CA . ILE A 1 89 ? 11.470 -8.216 -37.401 1.00 82.38 89 ILE A CA 1
ATOM 647 C C . ILE A 1 89 ? 10.064 -7.714 -37.754 1.00 82.38 89 ILE A C 1
ATOM 649 O O . ILE A 1 89 ? 9.090 -8.411 -37.490 1.00 82.38 89 ILE A O 1
ATOM 653 N N . GLY A 1 90 ? 9.941 -6.539 -38.378 1.00 80.56 90 GLY A N 1
ATOM 654 C CA . GLY A 1 90 ? 8.637 -6.008 -38.790 1.00 80.56 90 GLY A CA 1
ATOM 655 C C . GLY A 1 90 ? 7.962 -6.783 -39.930 1.00 80.56 90 GLY A C 1
ATOM 656 O O . GLY A 1 90 ? 6.746 -6.695 -40.076 1.00 80.56 90 GLY A O 1
ATOM 657 N N . LYS A 1 91 ? 8.722 -7.524 -40.750 1.00 80.69 91 LYS A N 1
ATOM 658 C CA . LYS A 1 91 ? 8.194 -8.284 -41.899 1.00 80.69 91 LYS A CA 1
ATOM 659 C C . LYS A 1 91 ? 7.956 -9.760 -41.593 1.00 80.69 91 LYS A C 1
ATOM 661 O O . LYS A 1 91 ? 7.003 -10.332 -42.111 1.00 80.69 91 LYS A O 1
ATOM 666 N N . GLU A 1 92 ? 8.835 -1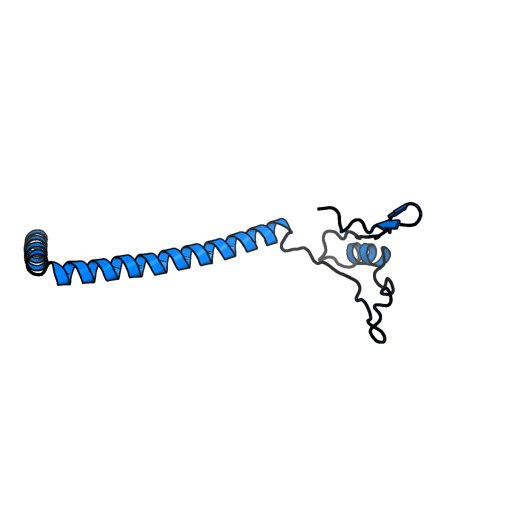0.378 -40.809 1.00 84.00 92 GLU A N 1
ATOM 667 C CA . GLU A 1 92 ? 8.829 -11.825 -40.565 1.00 84.00 92 GLU A CA 1
ATOM 668 C C . GLU A 1 92 ? 8.052 -12.215 -39.299 1.00 84.00 92 GLU A C 1
ATOM 670 O O . GLU A 1 92 ? 7.524 -13.324 -39.225 1.00 84.00 92 GLU A O 1
ATOM 675 N N . CYS A 1 93 ? 7.927 -11.317 -38.313 1.00 78.38 93 CYS A N 1
ATOM 676 C CA . CYS A 1 93 ? 7.181 -11.590 -37.084 1.00 78.38 93 CYS A CA 1
ATOM 677 C C . CYS A 1 93 ? 5.748 -11.045 -37.166 1.00 78.38 93 CYS A C 1
ATOM 679 O O . CYS A 1 93 ? 5.496 -9.887 -36.848 1.00 78.38 93 CYS A O 1
ATOM 681 N N . GLU A 1 94 ? 4.784 -11.910 -37.487 1.00 76.19 94 GLU A N 1
ATOM 682 C CA . GLU A 1 94 ? 3.349 -11.565 -37.555 1.00 76.19 94 GLU A CA 1
ATOM 683 C C . GLU A 1 94 ? 2.765 -11.077 -36.207 1.00 76.19 94 GLU A C 1
ATOM 685 O O . GLU A 1 94 ? 1.760 -10.372 -36.166 1.00 76.19 94 GLU A O 1
ATOM 690 N N . SER A 1 95 ? 3.417 -11.405 -35.085 1.00 78.12 95 SER A N 1
ATOM 691 C CA . SER A 1 95 ? 3.034 -10.956 -33.738 1.00 78.12 95 SER A CA 1
ATOM 692 C C . SER A 1 95 ? 3.466 -9.523 -33.400 1.00 78.12 95 SER A C 1
ATOM 694 O O . SER A 1 95 ? 3.030 -8.984 -32.379 1.00 78.12 95 SER A O 1
ATOM 696 N N . VAL A 1 96 ? 4.317 -8.899 -34.220 1.00 76.50 96 VAL A N 1
ATOM 697 C CA . VAL A 1 96 ? 4.867 -7.560 -33.978 1.00 76.50 96 VAL A CA 1
ATOM 698 C C . VAL A 1 96 ? 4.175 -6.561 -34.902 1.00 76.50 96 VAL A C 1
ATOM 700 O O . VAL A 1 96 ? 4.409 -6.541 -36.102 1.00 76.50 96 VAL A O 1
ATOM 703 N N . LEU A 1 97 ? 3.331 -5.692 -34.335 1.00 77.81 97 LEU A N 1
ATOM 704 C CA . LEU A 1 97 ? 2.577 -4.689 -35.102 1.00 77.81 97 LEU A CA 1
ATOM 705 C C . LEU A 1 97 ? 3.489 -3.633 -35.758 1.00 77.81 97 LEU A C 1
ATOM 707 O O . LEU A 1 97 ? 3.204 -3.152 -36.851 1.00 77.81 97 LEU A O 1
ATOM 711 N N . ALA A 1 98 ? 4.556 -3.228 -35.065 1.00 75.94 98 ALA A N 1
ATOM 712 C CA . ALA A 1 98 ? 5.497 -2.221 -35.540 1.00 75.94 98 ALA A CA 1
ATOM 713 C C . ALA A 1 98 ? 6.868 -2.393 -34.873 1.00 75.94 98 ALA A C 1
ATOM 715 O O . ALA A 1 98 ? 6.952 -2.627 -33.667 1.00 75.94 98 ALA A O 1
ATOM 716 N N . ALA A 1 99 ? 7.935 -2.216 -35.652 1.00 78.75 99 ALA A N 1
ATOM 717 C CA . ALA A 1 99 ? 9.315 -2.183 -35.178 1.00 78.75 99 ALA A CA 1
ATOM 718 C C . ALA A 1 99 ? 9.950 -0.832 -35.547 1.00 78.75 99 ALA A C 1
ATOM 720 O O . ALA A 1 99 ? 9.759 -0.339 -36.657 1.00 78.75 99 ALA A O 1
ATOM 721 N N . SER A 1 100 ? 10.692 -0.222 -34.618 1.00 79.00 100 SER A N 1
ATOM 722 C CA . SER A 1 100 ? 11.368 1.065 -34.828 1.00 79.00 100 SER A CA 1
ATOM 723 C C . SER A 1 100 ? 12.834 0.976 -34.388 1.00 79.00 100 SER A C 1
ATOM 725 O O . SER A 1 100 ? 13.088 0.638 -33.228 1.00 79.00 100 SER A O 1
ATOM 727 N N . PRO A 1 101 ? 13.811 1.250 -35.275 1.00 80.25 101 PRO A N 1
ATOM 728 C CA . PRO A 1 101 ? 15.222 1.261 -34.910 1.00 80.25 101 PRO A CA 1
ATOM 729 C C . PRO A 1 101 ? 15.579 2.541 -34.141 1.00 80.25 101 PRO A C 1
ATOM 731 O O .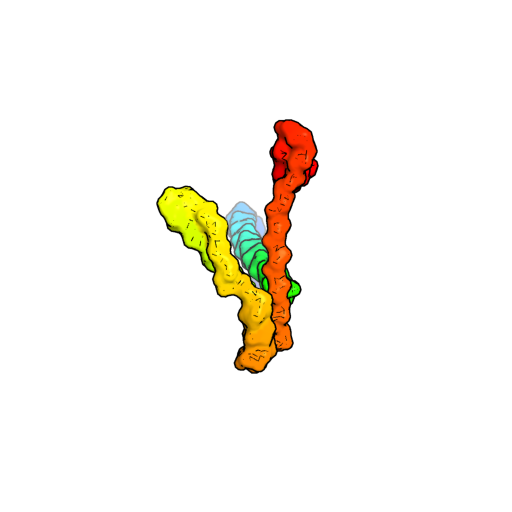 PRO A 1 101 ? 15.306 3.653 -34.593 1.00 80.25 101 PRO A O 1
ATOM 734 N N . LEU A 1 102 ? 16.254 2.393 -32.999 1.00 74.00 102 LEU A N 1
ATOM 735 C CA . LEU A 1 102 ? 16.772 3.511 -32.209 1.00 74.00 102 LEU A CA 1
ATOM 736 C C . LEU A 1 102 ? 18.300 3.576 -32.331 1.00 74.00 102 LEU A C 1
ATOM 738 O O . LEU A 1 102 ? 18.997 2.644 -31.935 1.00 74.00 102 LEU A O 1
ATOM 742 N N . VAL A 1 103 ? 18.828 4.693 -32.839 1.00 72.25 103 VAL A N 1
ATOM 743 C CA . VAL A 1 103 ? 20.275 4.937 -32.936 1.00 72.25 103 VAL A CA 1
ATOM 744 C C . VAL A 1 103 ? 20.643 6.119 -32.044 1.00 72.25 103 VAL A C 1
ATOM 746 O O . VAL A 1 103 ? 20.287 7.259 -32.328 1.00 72.25 103 VAL A O 1
ATOM 749 N N . GLY A 1 104 ? 21.358 5.843 -30.953 1.00 64.75 104 GLY A N 1
ATOM 750 C CA . GLY A 1 104 ? 21.917 6.861 -30.064 1.00 64.75 104 GLY A CA 1
ATOM 751 C C . GLY A 1 104 ? 23.412 7.040 -30.319 1.00 64.75 104 GLY A C 1
ATOM 752 O O . GLY A 1 104 ? 24.178 6.089 -30.187 1.00 64.75 104 GLY A O 1
ATOM 753 N N . THR A 1 105 ? 23.837 8.253 -30.668 1.00 60.59 105 THR A N 1
ATOM 754 C CA . THR A 1 105 ? 25.255 8.625 -30.792 1.00 60.59 105 THR A CA 1
ATOM 755 C C . THR A 1 105 ? 25.621 9.599 -29.678 1.00 60.59 105 THR A C 1
ATOM 757 O O . THR A 1 105 ? 24.992 10.643 -29.535 1.00 60.59 105 THR A O 1
ATOM 760 N N . ASN A 1 106 ? 26.667 9.279 -28.915 1.00 57.41 106 ASN A N 1
ATOM 761 C CA . ASN A 1 106 ? 27.259 10.194 -27.945 1.00 57.41 106 ASN A CA 1
ATOM 762 C C . ASN A 1 106 ? 28.459 10.880 -28.606 1.00 57.41 106 ASN A C 1
ATOM 764 O O . ASN A 1 106 ? 29.481 10.235 -28.839 1.00 57.41 106 ASN A O 1
ATOM 768 N N . ALA A 1 107 ? 28.344 12.171 -28.917 1.00 56.91 107 ALA A N 1
ATOM 769 C CA . ALA A 1 107 ? 29.448 12.956 -29.463 1.00 56.91 107 ALA A CA 1
ATOM 770 C C . ALA A 1 107 ? 30.062 13.838 -28.358 1.00 56.91 107 ALA A C 1
ATOM 772 O O . ALA A 1 107 ? 29.333 14.621 -27.744 1.00 56.91 107 ALA A O 1
ATOM 773 N N . PRO A 1 108 ? 31.377 13.741 -28.080 1.00 56.06 108 PRO A N 1
ATOM 774 C CA . PRO A 1 108 ? 32.038 14.692 -27.197 1.00 56.06 108 PRO A CA 1
ATOM 775 C C . PRO A 1 108 ? 32.106 16.057 -27.889 1.00 56.06 108 PRO A C 1
ATOM 777 O O . PRO A 1 108 ? 32.555 16.165 -29.032 1.00 56.06 108 PRO A O 1
ATOM 780 N N . VAL A 1 109 ? 31.674 17.111 -27.198 1.00 54.50 109 VAL A N 1
ATOM 781 C CA . VAL A 1 109 ? 31.801 18.483 -27.696 1.00 54.50 109 VAL A CA 1
ATOM 782 C C . VAL A 1 109 ? 33.139 19.029 -27.205 1.00 54.50 109 VAL A C 1
ATOM 784 O O . VAL A 1 109 ? 33.305 19.357 -26.031 1.00 54.50 109 VAL A O 1
ATOM 787 N N . VAL A 1 110 ? 34.125 19.104 -28.101 1.00 55.78 110 VAL A N 1
ATOM 788 C CA . VAL A 1 110 ? 35.458 19.636 -27.785 1.00 55.78 110 VAL A CA 1
ATOM 789 C C . VAL A 1 110 ? 35.526 21.100 -28.211 1.00 55.78 110 VAL A C 1
ATOM 791 O O . VAL A 1 110 ? 35.448 21.411 -29.400 1.00 55.78 110 VAL A O 1
ATOM 794 N N . ARG A 1 111 ? 35.699 22.011 -27.246 1.00 43.16 111 ARG A N 1
ATOM 795 C CA . ARG A 1 111 ? 36.004 23.426 -27.505 1.00 43.16 111 ARG A CA 1
ATOM 796 C C . ARG A 1 111 ? 37.403 23.728 -26.970 1.00 43.16 111 ARG A C 1
ATOM 798 O O . ARG A 1 111 ? 37.601 23.821 -25.763 1.00 43.16 111 ARG A O 1
ATOM 805 N N . GLY A 1 112 ? 38.378 23.892 -27.865 1.00 66.31 112 GLY A N 1
ATOM 806 C CA . GLY A 1 112 ? 39.766 24.195 -27.488 1.00 66.31 112 GLY A CA 1
ATOM 807 C C . GLY A 1 112 ? 40.407 23.088 -26.636 1.00 66.31 112 GLY A C 1
ATOM 808 O O . GLY A 1 112 ? 40.294 21.915 -26.968 1.00 66.31 112 GLY A O 1
ATOM 809 N N . ASN A 1 113 ? 41.072 23.453 -25.533 1.00 66.94 113 ASN A N 1
ATOM 810 C CA . ASN A 1 113 ? 41.761 22.517 -24.627 1.00 66.94 113 ASN A CA 1
ATOM 811 C C . ASN A 1 113 ? 40.849 21.939 -23.517 1.00 66.94 113 ASN A C 1
ATOM 813 O O . ASN A 1 113 ? 41.343 21.375 -22.542 1.00 66.94 113 ASN A O 1
ATOM 817 N N . SER A 1 114 ? 39.526 22.097 -23.627 1.00 56.06 114 SER A N 1
ATOM 818 C CA . SER A 1 114 ? 38.550 21.538 -22.682 1.00 56.06 114 SER A CA 1
ATOM 819 C C . SER A 1 114 ? 37.586 20.592 -23.398 1.00 56.06 114 SER A C 1
ATOM 821 O O . SER A 1 114 ? 36.862 20.996 -24.309 1.00 56.06 114 SER A O 1
ATOM 823 N N . ASN A 1 115 ? 37.593 19.327 -22.975 1.00 53.03 115 ASN A N 1
ATOM 824 C CA . ASN A 1 115 ? 36.630 18.309 -23.380 1.00 53.03 115 ASN A CA 1
ATOM 825 C C . ASN A 1 115 ? 35.492 18.303 -22.354 1.00 53.03 115 ASN A C 1
ATOM 827 O O . ASN A 1 115 ? 35.695 17.843 -21.230 1.00 53.03 115 ASN A O 1
ATOM 831 N N . THR A 1 116 ? 34.330 18.846 -22.713 1.00 59.00 116 THR A N 1
ATOM 832 C CA . THR A 1 116 ? 33.160 18.841 -21.831 1.00 59.00 116 THR A CA 1
ATOM 833 C C . THR A 1 116 ? 32.185 17.796 -22.348 1.00 59.00 116 THR A C 1
ATOM 835 O O . THR A 1 116 ? 31.698 17.873 -23.477 1.00 59.00 116 THR A O 1
ATOM 838 N N . GLN A 1 117 ? 31.921 16.786 -21.526 1.00 56.44 117 GLN A N 1
ATOM 839 C CA . GLN A 1 117 ? 30.854 15.834 -21.798 1.00 56.44 117 GLN A CA 1
ATOM 840 C C . GLN A 1 117 ? 29.528 16.514 -21.415 1.00 56.44 117 GLN A C 1
ATOM 842 O O . GLN A 1 117 ? 29.444 17.071 -20.322 1.00 56.44 117 GLN A O 1
ATOM 847 N N . PRO A 1 118 ? 28.488 16.490 -22.266 1.00 53.84 118 PRO A N 1
ATOM 848 C CA . PRO A 1 118 ? 27.224 17.183 -21.995 1.00 53.84 118 PRO A CA 1
ATOM 849 C C . PRO A 1 118 ? 26.423 16.642 -20.791 1.00 53.84 118 PRO A C 1
ATOM 851 O O . PRO A 1 118 ? 25.333 17.132 -20.529 1.00 53.84 118 PRO A O 1
ATOM 854 N N . ASN A 1 119 ? 26.946 15.660 -20.048 1.00 54.53 119 ASN A N 1
ATOM 855 C CA . ASN A 1 119 ? 26.282 15.051 -18.893 1.00 54.53 119 ASN A CA 1
ATOM 856 C C . ASN A 1 119 ? 26.530 15.793 -17.560 1.00 54.53 119 ASN A C 1
ATOM 858 O O . ASN A 1 119 ? 26.019 15.355 -16.536 1.00 54.53 119 ASN A O 1
ATOM 862 N N . ASP A 1 120 ? 27.299 16.891 -17.575 1.00 46.75 120 ASP A N 1
ATOM 863 C CA . ASP A 1 120 ? 27.622 17.712 -16.391 1.00 46.75 120 ASP A CA 1
ATOM 864 C C . ASP A 1 120 ? 26.840 19.045 -16.328 1.00 46.75 120 ASP A C 1
ATOM 866 O O . ASP A 1 120 ? 27.113 19.888 -15.472 1.00 46.75 120 ASP A O 1
ATOM 870 N N . MET A 1 121 ? 25.865 19.269 -17.218 1.00 41.97 121 MET A N 1
ATOM 871 C CA . MET A 1 121 ? 24.929 20.396 -17.102 1.00 41.97 121 MET A CA 1
ATOM 872 C C . MET A 1 121 ? 23.695 19.961 -16.306 1.00 41.97 121 MET A C 1
ATOM 874 O O . MET A 1 121 ? 22.756 19.394 -16.863 1.00 41.97 121 MET A O 1
ATOM 878 N N . HIS A 1 122 ? 23.730 20.222 -14.998 1.00 41.78 122 HIS A N 1
ATOM 879 C CA . HIS A 1 122 ? 22.528 20.395 -14.182 1.00 41.78 122 HIS A CA 1
ATOM 880 C C . HIS A 1 122 ? 21.957 21.803 -14.362 1.00 41.78 122 HIS A C 1
ATOM 882 O O . HIS A 1 122 ? 22.767 22.754 -14.469 1.00 41.78 122 HIS A O 1
#

pLDDT: mean 76.62, std 15.27, range [41.78, 97.19]

Secondary structure (DSSP, 8-state):
--HHHHHHHHHHHHHHSHHHHHHHHHHHHHHHHHHHHHHHHHHHHHHHHHHHHHHH-TT---------EETTEEPPPP--S-HHHHHHHHHH-TT-S-----------EEETTEEE-GGG--